Protein AF-A0A4Y2FBN5-F1 (afdb_monomer)

Sequence (96 aa):
MREYTNVKKVLLDRFKMKPETFRVKFTQHQRRPGALRKELVFELRNYFEGWVEGLNIKDFKGLNNLMIVDQLKRRVSSDVKDHFLDEWGELIDPLE

pLDDT: mean 81.58, std 14.83, range [41.75, 96.12]

Organism: Araneus ventricosus (NCBI:txid182803)

Solvent-accessible surface area (backbone atoms only — not comparable to full-atom values): 5731 Å² total; per-residue (Å²): 110,71,64,59,56,50,54,50,48,55,52,48,63,72,68,51,77,54,33,67,57,24,45,52,46,48,76,66,65,69,80,54,90,91,61,54,73,68,54,48,54,51,52,43,48,52,22,48,51,49,23,40,59,59,67,67,53,86,49,70,67,53,48,50,53,51,54,53,51,54,52,49,64,68,69,54,52,74,80,50,50,77,65,40,62,81,53,49,78,74,60,78,58,94,71,128

Structure (mmCIF, N/CA/C/O backbone):
data_AF-A0A4Y2FBN5-F1
#
_entry.id   AF-A0A4Y2FBN5-F1
#
loop_
_atom_site.group_PDB
_atom_site.id
_atom_site.type_symbol
_atom_site.label_atom_id
_atom_site.label_alt_id
_atom_site.label_comp_id
_atom_site.label_asym_id
_atom_site.label_entity_id
_atom_site.label_seq_id
_atom_site.pdbx_PDB_ins_code
_atom_site.Cartn_x
_atom_site.Cartn_y
_atom_site.Cartn_z
_atom_site.occupancy
_atom_site.B_iso_or_equiv
_atom_site.auth_seq_id
_atom_site.auth_comp_id
_atom_site.auth_asym_id
_atom_site.auth_atom_id
_atom_site.pdbx_PDB_model_num
ATOM 1 N N . MET A 1 1 ? 19.451 -23.177 19.895 1.00 62.06 1 MET A N 1
ATOM 2 C CA . MET A 1 1 ? 19.194 -21.801 19.389 1.00 62.06 1 MET A CA 1
ATOM 3 C C . MET A 1 1 ? 19.094 -21.710 17.865 1.00 62.06 1 MET A C 1
ATOM 5 O O . MET A 1 1 ? 18.154 -21.079 17.409 1.00 62.06 1 MET A O 1
ATOM 9 N N . ARG A 1 2 ? 19.989 -22.325 17.066 1.00 66.06 2 ARG A N 1
ATOM 10 C CA . ARG A 1 2 ? 19.937 -22.239 15.585 1.00 66.06 2 ARG A CA 1
ATOM 11 C C . ARG A 1 2 ? 18.639 -22.786 14.972 1.00 66.06 2 ARG A C 1
ATOM 13 O O . ARG A 1 2 ? 18.102 -22.180 14.055 1.00 66.06 2 ARG A O 1
ATOM 20 N N . GLU A 1 3 ? 18.097 -23.868 15.528 1.00 78.62 3 GLU A N 1
ATOM 21 C CA . GLU A 1 3 ? 16.826 -24.449 15.069 1.00 78.62 3 GLU A CA 1
ATOM 22 C C . GLU A 1 3 ? 15.633 -23.521 15.308 1.00 78.62 3 GLU A C 1
ATOM 24 O O . GLU A 1 3 ? 14.821 -23.326 14.411 1.00 78.62 3 GLU A O 1
ATOM 29 N N . TYR A 1 4 ? 15.575 -22.865 16.470 1.00 86.25 4 TYR A N 1
ATOM 30 C CA . TYR A 1 4 ? 14.532 -21.883 16.768 1.00 86.25 4 TYR A CA 1
ATOM 31 C C . TYR A 1 4 ? 14.564 -20.702 15.789 1.00 86.25 4 TYR A C 1
ATOM 33 O O . TYR A 1 4 ? 13.526 -20.311 15.260 1.00 86.25 4 TYR A O 1
ATOM 41 N N . THR A 1 5 ? 15.750 -20.160 15.496 1.00 88.88 5 THR A N 1
ATOM 42 C CA . THR A 1 5 ? 15.900 -19.064 14.528 1.00 88.88 5 THR A CA 1
ATOM 43 C C . THR A 1 5 ? 15.457 -19.483 13.124 1.00 88.88 5 THR A C 1
ATOM 45 O O . THR A 1 5 ? 14.778 -18.715 12.444 1.00 88.88 5 THR A O 1
ATOM 48 N N . ASN A 1 6 ? 15.776 -20.713 12.714 1.00 85.44 6 ASN A N 1
ATOM 49 C CA . ASN A 1 6 ? 15.375 -21.253 11.415 1.00 85.44 6 ASN A CA 1
ATOM 50 C C . ASN A 1 6 ? 13.859 -21.486 11.331 1.00 85.44 6 ASN A C 1
ATOM 52 O O . ASN A 1 6 ? 13.230 -21.019 10.385 1.00 85.44 6 ASN A O 1
ATOM 56 N N . VAL A 1 7 ? 13.253 -22.126 12.338 1.00 85.81 7 VAL A N 1
ATOM 57 C CA . VAL A 1 7 ? 11.797 -22.348 12.400 1.00 85.81 7 VAL A CA 1
ATOM 58 C C . VAL A 1 7 ? 11.047 -21.017 12.417 1.00 85.81 7 VAL A C 1
ATOM 60 O O . VAL A 1 7 ? 10.092 -20.836 11.663 1.00 85.81 7 VAL A O 1
ATOM 63 N N . LYS A 1 8 ? 11.519 -20.043 13.206 1.00 84.94 8 LYS A N 1
ATOM 64 C CA . LYS A 1 8 ? 10.949 -18.692 13.248 1.00 84.94 8 LYS A CA 1
ATOM 65 C C . LYS A 1 8 ? 11.001 -18.015 11.878 1.00 84.94 8 LYS A C 1
ATOM 67 O O . LYS A 1 8 ? 10.005 -17.428 11.469 1.00 84.94 8 LYS A O 1
ATOM 72 N N . LYS A 1 9 ? 12.125 -18.108 11.160 1.00 86.44 9 LYS A N 1
ATOM 73 C CA . LYS A 1 9 ? 12.268 -17.523 9.820 1.00 86.44 9 LYS A CA 1
ATOM 74 C C . LYS A 1 9 ? 11.297 -18.150 8.818 1.00 86.44 9 LYS A C 1
ATOM 76 O O . LYS A 1 9 ? 10.589 -17.420 8.141 1.00 86.44 9 LYS A O 1
ATOM 81 N N . VAL A 1 10 ? 11.206 -19.480 8.784 1.00 85.62 10 VAL A N 1
ATOM 82 C CA . VAL A 1 10 ? 10.301 -20.201 7.872 1.00 85.62 10 VAL A CA 1
ATOM 83 C C . VAL A 1 10 ? 8.836 -19.853 8.141 1.00 85.62 10 VAL A C 1
ATOM 85 O O . VAL A 1 10 ? 8.071 -19.633 7.205 1.00 85.62 10 VAL A O 1
ATOM 88 N N . LEU A 1 11 ? 8.434 -19.770 9.413 1.00 83.25 11 LEU A N 1
ATOM 89 C CA . LEU A 1 11 ? 7.077 -19.363 9.778 1.00 83.25 11 LEU A CA 1
ATOM 90 C C . LEU A 1 11 ? 6.801 -17.913 9.372 1.00 83.25 11 LEU A C 1
ATOM 92 O O . LEU A 1 11 ? 5.764 -17.639 8.774 1.00 83.25 11 LEU A O 1
ATOM 96 N N . LEU A 1 12 ? 7.730 -16.996 9.650 1.00 80.94 12 LEU A N 1
ATOM 97 C CA . LEU A 1 12 ? 7.587 -15.598 9.251 1.00 80.94 12 LEU A CA 1
ATOM 98 C C . LEU A 1 12 ? 7.493 -15.453 7.733 1.00 80.94 12 LEU A C 1
ATOM 100 O O . LEU A 1 12 ? 6.601 -14.754 7.277 1.00 80.94 12 LEU A O 1
ATOM 104 N N . ASP A 1 13 ? 8.327 -16.150 6.961 1.00 80.38 13 ASP A N 1
ATOM 105 C CA . ASP A 1 13 ? 8.277 -16.117 5.495 1.00 80.38 13 ASP A CA 1
ATOM 106 C C . ASP A 1 13 ? 6.955 -16.687 4.960 1.00 80.38 13 ASP A C 1
ATOM 108 O O . ASP A 1 13 ? 6.361 -16.119 4.046 1.00 80.38 13 ASP A O 1
ATOM 112 N N . ARG A 1 14 ? 6.439 -17.765 5.568 1.00 78.94 14 ARG A N 1
ATOM 113 C CA . ARG A 1 14 ? 5.166 -18.386 5.170 1.00 78.94 14 ARG A CA 1
ATOM 114 C C . ARG A 1 14 ? 3.951 -17.502 5.454 1.00 78.94 14 ARG A C 1
ATOM 116 O O . ARG A 1 14 ? 2.995 -17.525 4.683 1.00 78.94 14 ARG A O 1
ATOM 123 N N . PHE A 1 15 ? 3.969 -16.762 6.561 1.00 76.31 15 PHE A N 1
ATOM 124 C CA . PHE A 1 15 ? 2.868 -15.885 6.975 1.00 76.31 15 PHE A CA 1
ATOM 125 C C . PHE A 1 15 ? 3.087 -14.415 6.604 1.00 76.31 15 PHE A C 1
ATOM 127 O O . PHE A 1 15 ? 2.227 -13.578 6.894 1.00 76.31 15 PHE A O 1
ATOM 134 N N . LYS A 1 16 ? 4.208 -14.081 5.954 1.00 79.38 16 LYS A N 1
ATOM 135 C CA . LYS A 1 16 ? 4.476 -12.724 5.486 1.00 79.38 16 LYS A CA 1
ATOM 136 C C . LYS A 1 16 ? 3.400 -12.345 4.479 1.00 79.38 16 LYS A C 1
ATOM 138 O O . LYS A 1 16 ? 3.191 -13.021 3.472 1.00 79.38 16 LYS A O 1
ATOM 143 N N . MET A 1 17 ? 2.699 -11.250 4.757 1.00 83.75 17 MET A N 1
ATOM 144 C CA . MET A 1 17 ? 1.730 -10.719 3.807 1.00 83.75 17 MET A CA 1
ATOM 145 C C . MET A 1 17 ? 2.444 -10.323 2.515 1.00 83.75 17 MET A C 1
ATOM 147 O O . MET A 1 17 ? 3.534 -9.746 2.540 1.00 83.75 17 MET A O 1
ATOM 151 N N . LYS A 1 18 ? 1.810 -10.624 1.378 1.00 88.62 18 LYS A N 1
ATOM 152 C CA . LYS A 1 18 ? 2.304 -10.182 0.075 1.00 88.62 18 LYS A CA 1
ATOM 153 C C . LYS A 1 18 ? 2.229 -8.649 0.000 1.00 88.62 18 LYS A C 1
ATOM 155 O O . LYS A 1 18 ? 1.296 -8.071 0.565 1.00 88.62 18 LYS A O 1
ATOM 160 N N . PRO A 1 19 ? 3.130 -7.982 -0.742 1.00 87.88 19 PRO A N 1
ATOM 161 C CA . PRO A 1 19 ? 3.099 -6.524 -0.893 1.00 87.88 19 PRO A CA 1
ATOM 162 C C . PRO A 1 19 ? 1.744 -6.013 -1.408 1.00 87.88 19 PRO A C 1
ATOM 164 O O . PRO A 1 19 ? 1.231 -5.002 -0.942 1.00 87.88 19 PRO A O 1
ATOM 167 N N . GLU A 1 20 ? 1.102 -6.777 -2.292 1.00 86.25 20 GLU A N 1
ATOM 168 C CA . GLU A 1 20 ? -0.230 -6.463 -2.816 1.00 86.25 20 GLU A CA 1
ATOM 169 C C . GLU A 1 20 ? -1.324 -6.463 -1.733 1.00 86.25 20 GLU A C 1
ATOM 171 O O . GLU A 1 20 ? -2.248 -5.654 -1.769 1.00 86.25 20 GLU A O 1
ATOM 176 N N . THR A 1 21 ? -1.205 -7.315 -0.712 1.00 91.25 21 THR A N 1
ATOM 177 C CA . THR A 1 21 ? -2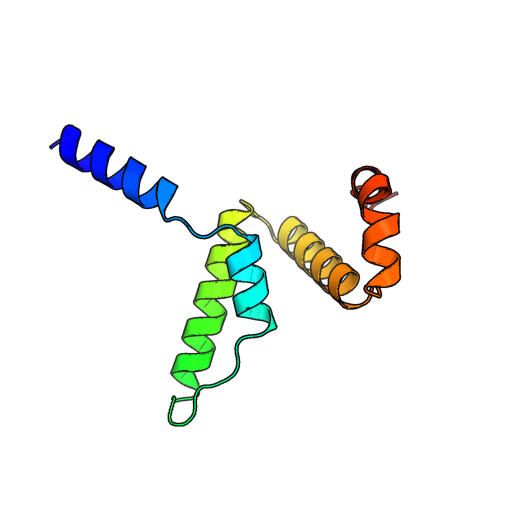.128 -7.314 0.431 1.00 91.25 21 THR A CA 1
ATOM 178 C C . THR A 1 21 ? -1.996 -6.026 1.240 1.00 91.25 21 THR A C 1
ATOM 180 O O . THR A 1 21 ? -3.005 -5.447 1.643 1.00 91.25 21 THR A O 1
ATOM 183 N N . PHE A 1 22 ? -0.763 -5.557 1.452 1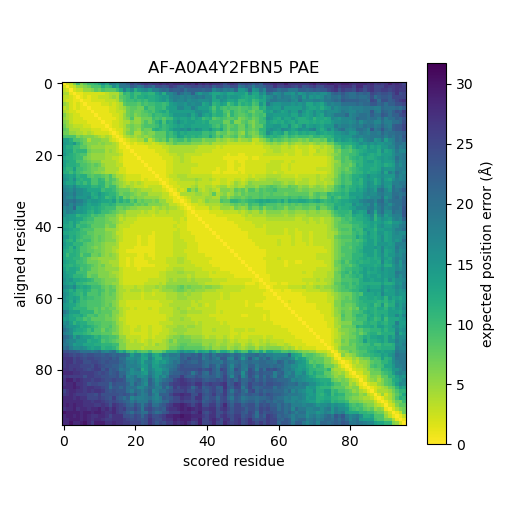.00 92.62 22 PHE A N 1
ATOM 184 C CA . PHE A 1 22 ? -0.508 -4.277 2.107 1.00 92.62 22 PHE A CA 1
ATOM 185 C C . PHE A 1 22 ? -1.059 -3.104 1.301 1.00 92.62 22 PHE A C 1
ATOM 187 O O . PHE A 1 22 ? -1.728 -2.252 1.881 1.00 92.62 22 PHE A O 1
ATOM 194 N N . ARG A 1 23 ? -0.873 -3.107 -0.027 1.00 92.00 23 ARG A N 1
ATOM 195 C CA . ARG A 1 23 ? -1.474 -2.122 -0.934 1.00 92.00 23 ARG A CA 1
ATOM 196 C C . ARG A 1 23 ? -2.982 -2.053 -0.738 1.00 92.00 23 ARG A C 1
ATOM 198 O O . ARG A 1 23 ? -3.499 -1.004 -0.368 1.00 92.00 23 ARG A O 1
ATOM 205 N N . VAL A 1 24 ? -3.688 -3.173 -0.910 1.00 90.81 24 VAL A N 1
ATOM 206 C CA . VAL A 1 24 ? -5.153 -3.230 -0.770 1.00 90.81 24 VAL A CA 1
ATOM 207 C C . VAL A 1 24 ? -5.591 -2.664 0.579 1.00 90.81 24 VAL A C 1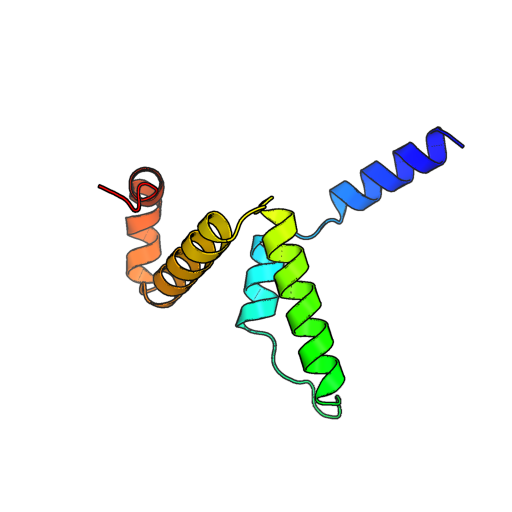
ATOM 209 O O . VAL A 1 24 ? -6.437 -1.769 0.605 1.00 90.81 24 VAL A O 1
ATOM 212 N N . LYS A 1 25 ? -4.952 -3.082 1.681 1.00 93.06 25 LYS A N 1
ATOM 213 C CA . LYS A 1 25 ? -5.230 -2.526 3.011 1.00 93.06 25 LYS A CA 1
ATOM 214 C C . LYS A 1 25 ? -4.970 -1.023 3.070 1.00 93.06 25 LYS A C 1
ATOM 216 O O . LYS A 1 25 ? -5.863 -0.293 3.463 1.00 93.06 25 LYS A O 1
ATOM 221 N N . PHE A 1 26 ? -3.827 -0.523 2.616 1.00 92.69 26 PHE A N 1
ATOM 222 C CA . PHE A 1 26 ? -3.552 0.916 2.588 1.00 92.69 26 PHE A CA 1
ATOM 223 C C . PHE A 1 26 ? -4.611 1.710 1.800 1.00 92.69 26 PHE A C 1
ATOM 225 O O . PHE A 1 26 ? -5.024 2.785 2.221 1.00 92.69 26 PHE A O 1
ATOM 232 N N . THR A 1 27 ? -5.078 1.168 0.671 1.00 90.25 27 THR A N 1
ATOM 233 C CA . THR A 1 27 ? -6.011 1.859 -0.234 1.00 90.25 27 THR A CA 1
ATOM 234 C C . THR A 1 27 ? -7.471 1.841 0.226 1.00 90.25 27 THR A C 1
ATOM 236 O O . THR A 1 27 ? -8.193 2.805 -0.021 1.00 90.25 27 THR A O 1
ATOM 239 N N . GLN A 1 28 ? -7.913 0.747 0.848 1.00 90.38 28 GLN A N 1
ATOM 240 C CA . GLN A 1 28 ? -9.322 0.488 1.161 1.00 90.38 28 GLN A CA 1
ATOM 241 C C . GLN A 1 28 ? -9.628 0.588 2.657 1.00 90.38 28 GLN A C 1
ATOM 243 O O . GLN A 1 28 ? -10.799 0.580 3.034 1.00 90.38 28 GLN A O 1
ATOM 248 N N . HIS A 1 29 ? -8.610 0.672 3.521 1.00 90.94 29 HIS A N 1
ATOM 249 C CA . HIS A 1 29 ? -8.809 0.691 4.967 1.00 90.94 29 HIS A CA 1
ATOM 250 C C . HIS A 1 29 ? -9.575 1.936 5.403 1.00 90.94 29 HIS A C 1
ATOM 252 O O . HIS A 1 29 ? -9.158 3.072 5.183 1.00 90.94 29 HIS A O 1
ATOM 258 N N . GLN A 1 30 ? -10.708 1.690 6.049 1.00 88.12 30 GLN A N 1
ATOM 259 C CA . GLN A 1 30 ? -11.560 2.718 6.620 1.00 88.12 30 GLN A CA 1
ATOM 260 C C . GLN A 1 30 ? -11.393 2.745 8.133 1.00 88.12 30 GLN A C 1
ATOM 262 O O . GLN A 1 30 ? -11.122 1.728 8.779 1.00 88.12 30 GLN A O 1
ATOM 267 N N . ARG A 1 31 ? -11.606 3.923 8.718 1.00 89.56 31 ARG A N 1
ATOM 268 C CA . ARG A 1 31 ? -11.622 4.071 10.172 1.00 89.56 31 ARG A CA 1
ATOM 269 C C . ARG A 1 31 ? -12.729 3.201 10.764 1.00 89.56 31 ARG A C 1
ATOM 271 O O . ARG A 1 31 ? -13.893 3.343 10.398 1.00 89.56 31 ARG A O 1
ATOM 278 N N . ARG A 1 32 ? -12.375 2.351 11.728 1.00 88.00 32 ARG A N 1
ATOM 279 C CA . ARG A 1 32 ? -13.360 1.549 12.464 1.00 88.00 32 ARG A CA 1
ATOM 280 C C . ARG A 1 32 ? -14.250 2.445 13.338 1.00 88.00 32 ARG A C 1
ATOM 282 O O . ARG A 1 32 ? -13.750 3.436 13.886 1.00 88.00 32 ARG A O 1
ATOM 289 N N . PRO A 1 33 ? -15.534 2.096 13.531 1.00 87.00 33 PRO A N 1
ATOM 290 C CA . PRO A 1 33 ? -16.377 2.753 14.525 1.00 87.00 33 PRO A CA 1
ATOM 291 C C . PRO A 1 33 ? -15.705 2.708 15.904 1.00 87.00 33 PRO A C 1
ATOM 293 O O . PRO A 1 33 ? -15.232 1.659 16.329 1.00 87.00 33 PRO A O 1
ATOM 296 N N . GLY A 1 34 ? -15.606 3.853 16.581 1.00 87.94 34 GLY A N 1
ATOM 297 C CA . GLY A 1 34 ? -14.983 3.956 17.908 1.00 87.94 34 GLY A CA 1
ATOM 298 C C . GLY A 1 34 ? -13.448 4.026 17.940 1.00 87.94 34 GLY A C 1
ATOM 299 O O . GLY A 1 34 ? -12.904 4.427 18.964 1.00 87.94 34 GLY A O 1
ATOM 300 N N . ALA A 1 35 ? -12.737 3.739 16.842 1.00 89.12 35 ALA A N 1
ATOM 301 C CA . ALA A 1 35 ? -11.276 3.884 16.799 1.00 89.12 35 ALA A CA 1
ATOM 302 C C . ALA A 1 35 ? -10.859 5.360 16.831 1.00 89.12 35 ALA A C 1
ATOM 304 O O . ALA A 1 35 ? -11.537 6.219 16.262 1.00 89.12 35 ALA A O 1
ATOM 305 N N . LEU A 1 36 ? -9.726 5.678 17.446 1.00 92.81 36 LEU A N 1
ATOM 306 C CA . LEU A 1 36 ? -9.128 7.009 17.475 1.00 92.81 36 LEU A CA 1
ATOM 307 C C . LEU A 1 36 ? -8.479 7.348 16.125 1.00 92.81 36 LEU A C 1
ATOM 309 O O . LEU A 1 36 ? -7.980 6.486 15.405 1.00 92.81 36 LEU A O 1
ATOM 313 N N . ARG A 1 37 ? -8.399 8.644 15.790 1.00 88.38 37 ARG A N 1
ATOM 314 C CA . ARG A 1 37 ? -7.699 9.096 14.567 1.00 88.38 37 ARG A CA 1
ATOM 315 C C . ARG A 1 37 ? -6.230 8.655 14.534 1.00 88.38 37 ARG A C 1
ATOM 317 O O . ARG A 1 37 ? -5.726 8.309 13.473 1.00 88.38 37 ARG A O 1
ATOM 324 N N . LYS A 1 38 ? -5.562 8.639 15.694 1.00 93.31 38 LYS A N 1
ATOM 325 C CA . LYS A 1 38 ? -4.161 8.204 15.817 1.00 93.31 38 LYS A CA 1
ATOM 326 C C . LYS A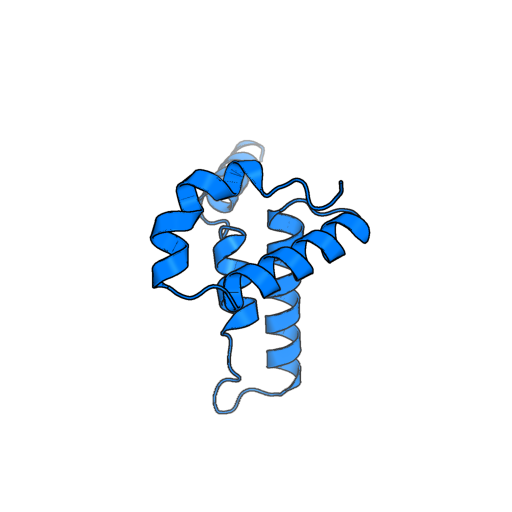 1 38 ? -3.964 6.728 15.457 1.00 93.31 38 LYS A C 1
ATOM 328 O O . LYS A 1 38 ? -2.929 6.381 14.904 1.00 93.31 38 LYS A O 1
ATOM 333 N N . GLU A 1 39 ? -4.962 5.886 15.729 1.00 92.81 39 GLU A N 1
ATOM 334 C CA . GLU A 1 39 ? -4.918 4.459 15.393 1.00 92.81 39 GLU A CA 1
ATOM 335 C C . GLU A 1 39 ? -5.020 4.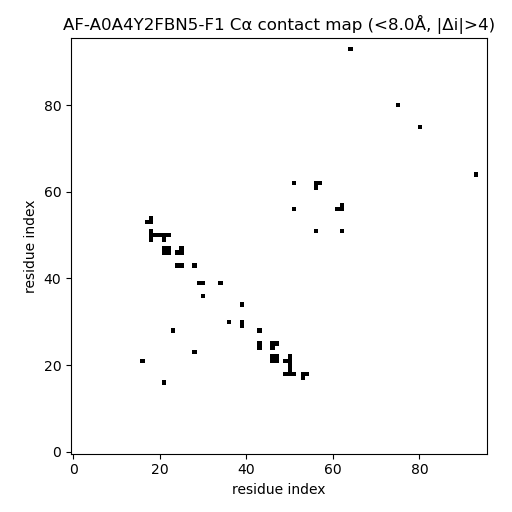268 13.882 1.00 92.81 39 GLU A C 1
ATOM 337 O O . GLU A 1 39 ? -4.222 3.535 13.313 1.00 92.81 39 GLU A O 1
ATOM 342 N N . LEU A 1 40 ? -5.899 5.025 13.214 1.00 90.94 40 LEU A N 1
ATOM 343 C CA . LEU A 1 40 ? -5.987 5.004 11.753 1.00 90.94 40 LEU A CA 1
ATOM 344 C C . LEU A 1 40 ? -4.661 5.410 11.095 1.00 90.94 40 LEU A C 1
ATOM 346 O O . LEU A 1 40 ? -4.202 4.746 10.173 1.00 90.94 40 LEU A O 1
ATOM 350 N N . VAL A 1 41 ? -4.038 6.496 11.565 1.00 93.44 41 VAL A N 1
ATOM 351 C CA . VAL A 1 41 ? -2.745 6.959 11.031 1.00 93.44 41 VAL A CA 1
ATOM 352 C C . VAL A 1 41 ? -1.657 5.906 11.244 1.00 93.44 41 VAL A C 1
ATOM 354 O O . VAL A 1 41 ? -0.864 5.657 10.339 1.00 93.44 41 VAL A O 1
ATOM 357 N N . PHE A 1 42 ? -1.635 5.271 12.416 1.00 94.19 42 PHE A N 1
ATOM 358 C CA . PHE A 1 42 ? -0.702 4.192 12.724 1.00 94.19 42 PHE A CA 1
ATOM 359 C C . PHE A 1 42 ? -0.900 2.978 11.804 1.00 94.19 42 PHE A C 1
ATOM 361 O O . PHE A 1 42 ? 0.064 2.479 11.229 1.00 94.19 42 PHE A O 1
ATOM 368 N N . GLU A 1 43 ? -2.141 2.530 11.607 1.00 93.88 43 GLU A N 1
ATOM 369 C CA . GLU A 1 43 ? -2.461 1.417 10.708 1.00 93.88 43 GLU A CA 1
ATOM 370 C C . GLU A 1 43 ? -2.077 1.730 9.255 1.00 93.88 43 GLU A C 1
ATOM 372 O O . GLU A 1 43 ? -1.414 0.919 8.611 1.00 93.88 43 GLU A O 1
ATOM 377 N N . LEU A 1 44 ? -2.427 2.921 8.753 1.00 94.81 44 LEU A N 1
ATOM 378 C CA . LEU A 1 44 ? -2.075 3.348 7.396 1.00 94.81 44 LEU A CA 1
ATOM 379 C C . LEU A 1 44 ? -0.559 3.409 7.189 1.00 94.81 44 LEU A C 1
ATOM 381 O O . LEU A 1 44 ? -0.073 2.946 6.158 1.00 94.81 44 LEU A O 1
ATOM 385 N N . ARG A 1 45 ? 0.189 3.924 8.172 1.00 96.12 45 ARG A N 1
ATOM 386 C CA . ARG A 1 45 ? 1.655 3.934 8.140 1.00 96.12 45 ARG A CA 1
ATOM 387 C C . ARG A 1 45 ? 2.217 2.519 8.030 1.00 96.12 45 ARG A C 1
ATOM 389 O O . ARG A 1 45 ? 2.999 2.264 7.122 1.00 96.12 45 ARG A O 1
ATOM 396 N N . ASN A 1 46 ? 1.767 1.601 8.885 1.00 94.75 46 ASN A N 1
ATOM 397 C CA . ASN A 1 46 ? 2.242 0.217 8.869 1.00 94.75 46 ASN A CA 1
ATOM 398 C C . ASN A 1 46 ? 1.942 -0.482 7.538 1.00 94.75 46 ASN A C 1
ATOM 400 O O . ASN A 1 46 ? 2.766 -1.246 7.038 1.00 94.75 46 ASN A O 1
ATOM 404 N N . TYR A 1 47 ? 0.767 -0.237 6.951 1.00 94.75 47 TYR A N 1
ATOM 405 C CA . TYR A 1 47 ? 0.442 -0.810 5.648 1.00 94.75 47 TYR A CA 1
ATOM 406 C C . TYR A 1 47 ? 1.322 -0.244 4.537 1.00 94.75 47 TYR A C 1
ATOM 408 O O . TYR A 1 47 ? 1.795 -1.000 3.695 1.00 94.75 47 TYR A O 1
ATOM 416 N N . PHE A 1 48 ? 1.569 1.063 4.545 1.00 94.81 48 PHE A N 1
ATOM 417 C CA . PHE A 1 48 ? 2.436 1.696 3.561 1.00 94.81 48 PHE A CA 1
ATOM 418 C C . PHE A 1 48 ? 3.891 1.221 3.677 1.00 94.81 48 PHE A C 1
ATOM 420 O O . PHE A 1 48 ? 4.483 0.826 2.676 1.00 94.81 48 PHE A O 1
ATOM 427 N N . GLU A 1 49 ? 4.444 1.185 4.891 1.00 94.75 49 GLU A N 1
ATOM 428 C CA . GLU A 1 49 ? 5.806 0.702 5.152 1.00 94.75 49 GLU A CA 1
ATOM 429 C C . GLU A 1 49 ? 5.952 -0.771 4.741 1.00 94.75 49 GLU A C 1
ATOM 431 O O . GLU A 1 49 ? 6.851 -1.105 3.973 1.00 94.75 49 GLU A O 1
ATOM 436 N N . GLY A 1 50 ? 5.002 -1.637 5.118 1.00 93.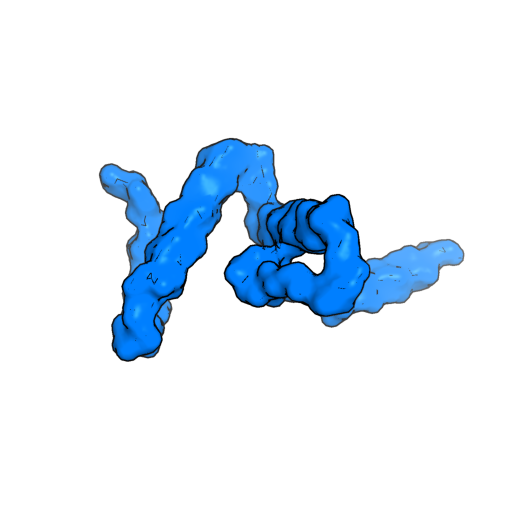06 50 GLY A N 1
ATOM 437 C CA . GLY A 1 50 ? 5.001 -3.042 4.699 1.00 93.06 50 GLY A CA 1
ATOM 438 C C . GLY A 1 50 ? 4.886 -3.240 3.181 1.00 93.06 50 GLY A C 1
ATOM 439 O O . GLY A 1 50 ? 5.452 -4.189 2.633 1.00 93.06 50 GLY A O 1
ATOM 440 N N . TRP A 1 51 ? 4.194 -2.341 2.476 1.00 94.00 51 TRP A N 1
ATOM 441 C CA . TRP A 1 51 ? 4.108 -2.365 1.016 1.00 94.00 51 TRP A CA 1
ATOM 442 C C . TRP A 1 51 ? 5.436 -1.966 0.354 1.00 94.00 51 TRP A C 1
ATOM 444 O O . TRP A 1 51 ? 5.923 -2.691 -0.516 1.00 94.00 51 TRP A O 1
ATOM 454 N N . VAL A 1 52 ? 6.042 -0.863 0.803 1.00 94.25 52 VAL A N 1
ATOM 455 C CA . VAL A 1 52 ? 7.329 -0.340 0.309 1.00 94.25 52 VAL A CA 1
ATOM 456 C C . VAL A 1 52 ? 8.468 -1.326 0.583 1.00 94.25 52 VAL A C 1
ATOM 458 O O . VAL A 1 52 ? 9.221 -1.667 -0.332 1.00 94.25 52 VAL A O 1
ATOM 461 N N . GLU A 1 53 ? 8.559 -1.853 1.808 1.00 93.12 53 GLU A N 1
ATOM 462 C CA . GLU A 1 53 ? 9.544 -2.876 2.179 1.00 93.12 53 GLU A CA 1
ATOM 463 C C . GLU A 1 53 ? 9.324 -4.179 1.409 1.00 93.12 53 GLU A C 1
ATOM 465 O O . GLU A 1 53 ? 10.279 -4.820 0.966 1.00 93.12 53 GLU A O 1
ATOM 470 N N . GLY A 1 54 ? 8.062 -4.571 1.219 1.00 8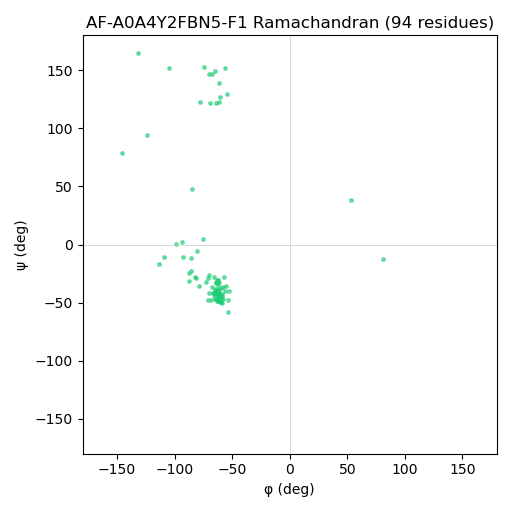9.25 54 GLY A N 1
ATOM 471 C CA . GLY A 1 54 ? 7.693 -5.768 0.475 1.00 89.25 54 GLY A CA 1
ATOM 472 C C . GLY A 1 54 ? 8.121 -5.732 -0.995 1.00 89.25 54 GLY A C 1
ATOM 473 O O . GLY A 1 54 ? 8.425 -6.782 -1.559 1.00 89.25 54 GLY A O 1
ATOM 474 N N . LEU A 1 55 ? 8.175 -4.541 -1.598 1.00 88.75 55 LEU A N 1
ATOM 475 C CA . LEU A 1 55 ? 8.684 -4.309 -2.954 1.00 88.75 55 LEU A CA 1
ATOM 476 C C . LEU A 1 55 ? 10.172 -3.930 -2.988 1.00 88.75 55 LEU A C 1
ATOM 478 O O . LEU A 1 55 ? 10.709 -3.693 -4.067 1.00 88.75 55 LEU A O 1
ATOM 482 N N . ASN A 1 56 ? 10.845 -3.895 -1.831 1.00 90.88 56 ASN A N 1
ATOM 483 C CA . ASN A 1 56 ? 12.257 -3.531 -1.699 1.00 90.88 56 ASN A CA 1
ATOM 484 C C . ASN A 1 56 ? 12.586 -2.165 -2.341 1.00 90.88 56 ASN A C 1
ATOM 486 O O . ASN A 1 56 ? 13.640 -1.989 -2.955 1.00 90.88 56 ASN A O 1
ATOM 490 N N . ILE A 1 57 ? 11.681 -1.193 -2.204 1.00 90.19 57 ILE A N 1
ATOM 491 C CA . ILE A 1 57 ? 11.891 0.178 -2.678 1.00 90.19 57 ILE A CA 1
ATOM 492 C C . ILE A 1 57 ? 12.806 0.898 -1.688 1.00 90.19 57 ILE A C 1
ATOM 494 O O . ILE A 1 57 ? 12.507 0.969 -0.497 1.00 90.19 57 ILE A O 1
ATOM 498 N N . LYS A 1 58 ? 13.934 1.418 -2.181 1.00 93.31 58 LYS A N 1
ATOM 499 C CA . LYS A 1 58 ? 14.998 1.994 -1.339 1.00 93.31 58 LYS A CA 1
ATOM 500 C C . LYS A 1 58 ? 15.190 3.494 -1.511 1.00 93.31 58 LYS A C 1
ATOM 502 O O . LYS A 1 58 ? 15.843 4.115 -0.679 1.00 93.31 58 LYS A O 1
ATOM 507 N N . ASP A 1 59 ? 14.661 4.066 -2.584 1.00 94.81 59 ASP A N 1
ATOM 508 C CA . ASP A 1 59 ? 14.887 5.452 -2.956 1.00 94.81 59 ASP A CA 1
ATOM 509 C C . ASP A 1 59 ? 13.582 6.178 -3.296 1.00 94.81 59 ASP A C 1
ATOM 511 O O . ASP A 1 59 ? 12.515 5.592 -3.508 1.00 94.81 59 ASP A O 1
ATOM 515 N N . PHE A 1 60 ? 13.674 7.505 -3.333 1.00 93.75 60 PHE A N 1
ATOM 516 C CA . PHE A 1 60 ? 12.535 8.353 -3.661 1.00 93.75 60 PHE A CA 1
ATOM 517 C C . PHE A 1 60 ? 12.038 8.122 -5.096 1.00 93.75 60 PHE A C 1
ATOM 519 O O . PHE A 1 60 ? 10.836 8.188 -5.343 1.00 93.75 60 PHE A O 1
ATOM 526 N N . LYS A 1 61 ? 12.941 7.802 -6.036 1.00 94.00 61 LYS A N 1
ATOM 527 C CA . LYS A 1 61 ? 12.585 7.503 -7.430 1.00 94.00 61 LYS A CA 1
ATOM 528 C C . LYS A 1 61 ? 11.695 6.260 -7.521 1.00 94.00 61 LYS A C 1
ATOM 530 O O . LYS A 1 61 ? 10.635 6.319 -8.139 1.00 94.00 61 LYS A O 1
ATOM 535 N N . GLY A 1 62 ? 12.079 5.166 -6.865 1.00 92.12 62 GLY A N 1
ATOM 536 C CA . GLY A 1 62 ? 11.286 3.943 -6.798 1.00 92.12 62 GLY A CA 1
ATOM 537 C C . GLY A 1 62 ? 9.942 4.162 -6.109 1.00 92.12 62 GLY A C 1
ATOM 538 O O . GLY A 1 62 ? 8.929 3.632 -6.565 1.00 92.12 62 GLY A O 1
ATOM 539 N N . LEU A 1 63 ? 9.900 5.006 -5.072 1.00 94.88 63 LEU A N 1
ATOM 540 C CA . LEU A 1 63 ? 8.638 5.374 -4.437 1.00 94.88 63 LEU A CA 1
ATOM 541 C C . LEU A 1 63 ? 7.731 6.174 -5.384 1.00 94.88 63 LEU A C 1
ATOM 543 O O . LEU A 1 63 ? 6.538 5.893 -5.462 1.00 94.88 63 LEU A O 1
ATOM 547 N N . ASN A 1 64 ? 8.275 7.142 -6.123 1.00 94.75 64 ASN A N 1
ATOM 548 C CA . ASN A 1 64 ? 7.504 7.925 -7.088 1.00 94.75 64 ASN A CA 1
ATOM 549 C C . ASN A 1 64 ? 6.896 7.019 -8.173 1.00 94.75 64 ASN A C 1
ATOM 551 O O . ASN A 1 64 ? 5.688 7.051 -8.410 1.00 94.75 64 ASN A O 1
ATOM 555 N N . ASN A 1 65 ? 7.708 6.125 -8.743 1.00 91.31 65 ASN A N 1
ATOM 556 C CA . ASN A 1 65 ? 7.252 5.146 -9.729 1.00 91.31 65 ASN A CA 1
ATOM 557 C C . ASN A 1 65 ? 6.142 4.245 -9.166 1.00 91.31 65 ASN A C 1
ATOM 559 O O . ASN A 1 65 ? 5.133 4.022 -9.836 1.00 91.31 65 ASN A O 1
ATOM 563 N N . LEU A 1 66 ? 6.279 3.777 -7.918 1.00 91.31 66 LEU A N 1
ATOM 564 C CA . LEU A 1 66 ? 5.239 2.996 -7.247 1.00 91.31 66 LEU A CA 1
ATOM 565 C C . LEU A 1 66 ? 3.915 3.765 -7.167 1.00 91.31 66 LEU A C 1
ATOM 567 O O . LEU A 1 66 ? 2.858 3.210 -7.474 1.00 91.31 66 LEU A O 1
ATOM 571 N N . MET A 1 67 ? 3.969 5.031 -6.749 1.00 93.31 67 MET A N 1
ATOM 572 C CA . MET A 1 67 ? 2.775 5.857 -6.585 1.00 93.31 67 MET A CA 1
ATOM 573 C C . MET A 1 67 ? 2.080 6.110 -7.926 1.00 93.31 67 MET A C 1
ATOM 575 O O . MET A 1 67 ? 0.855 6.009 -7.995 1.00 93.31 67 MET A O 1
ATOM 579 N N . ILE A 1 68 ? 2.838 6.370 -8.996 1.00 89.00 68 ILE A N 1
ATOM 580 C CA . ILE A 1 68 ? 2.298 6.542 -10.354 1.00 89.00 68 ILE A CA 1
ATOM 581 C C . ILE A 1 68 ? 1.611 5.255 -10.825 1.00 89.00 68 ILE A C 1
ATOM 583 O O . ILE A 1 68 ? 0.453 5.295 -11.248 1.00 89.00 68 ILE A O 1
ATOM 587 N N . VAL A 1 69 ? 2.280 4.107 -10.684 1.00 87.81 69 VAL A N 1
ATOM 588 C CA . VAL A 1 69 ? 1.734 2.798 -11.070 1.00 87.81 69 VAL A CA 1
ATOM 589 C C . VAL A 1 69 ? 0.458 2.466 -10.292 1.00 87.81 69 VAL A C 1
ATOM 591 O O . VAL A 1 69 ? -0.517 2.003 -10.885 1.00 87.81 69 VAL A O 1
ATOM 594 N N . ASP A 1 70 ? 0.416 2.712 -8.979 1.00 88.62 70 ASP A N 1
ATOM 595 C CA . ASP A 1 70 ? -0.796 2.472 -8.184 1.00 88.62 70 ASP A CA 1
ATOM 596 C C . ASP A 1 70 ? -1.952 3.381 -8.606 1.00 88.62 70 ASP A C 1
ATOM 598 O O . ASP A 1 70 ? -3.086 2.915 -8.726 1.00 88.62 70 ASP A O 1
ATOM 602 N N . GLN A 1 71 ? -1.683 4.659 -8.886 1.00 89.06 71 GLN A N 1
ATOM 603 C CA . GLN A 1 71 ? -2.708 5.575 -9.387 1.00 89.06 71 GLN A CA 1
ATOM 604 C C . GLN A 1 71 ? -3.239 5.148 -10.757 1.00 89.06 71 GLN A C 1
ATOM 606 O O . GLN A 1 71 ? -4.455 5.164 -10.960 1.00 89.06 71 GLN A O 1
ATOM 611 N N . LEU A 1 72 ? -2.366 4.709 -11.668 1.00 85.06 72 LEU A N 1
ATOM 612 C CA . LEU A 1 72 ? -2.773 4.183 -12.969 1.00 85.06 72 LEU A CA 1
ATOM 613 C C . LEU A 1 72 ? -3.673 2.950 -12.795 1.00 85.06 72 LEU A C 1
ATOM 615 O O . LEU A 1 72 ? -4.800 2.932 -13.287 1.00 85.06 72 LEU A O 1
ATOM 619 N N . LYS A 1 73 ? -3.257 1.979 -11.972 1.00 80.25 73 LYS A N 1
ATOM 620 C CA . LYS A 1 73 ? -4.032 0.759 -11.668 1.00 80.25 73 LYS A CA 1
ATOM 621 C C . LYS A 1 73 ? -5.426 1.023 -11.087 1.00 80.25 73 LYS A C 1
ATOM 623 O O . LYS A 1 73 ? -6.319 0.181 -11.231 1.00 80.25 73 LYS A O 1
ATOM 628 N N . ARG A 1 74 ? -5.626 2.148 -10.394 1.00 81.62 74 ARG A N 1
ATOM 629 C CA . ARG A 1 74 ? -6.938 2.555 -9.859 1.00 81.62 74 ARG A CA 1
ATOM 630 C C . ARG A 1 74 ? -7.838 3.219 -10.897 1.00 81.62 74 ARG A C 1
ATOM 632 O O . ARG A 1 74 ? -9.051 3.146 -10.745 1.00 81.62 74 ARG A O 1
ATOM 639 N N . ARG A 1 75 ? -7.261 3.878 -11.905 1.00 80.81 75 ARG A N 1
ATOM 640 C CA . ARG A 1 75 ? -7.998 4.598 -12.958 1.00 80.81 75 ARG A CA 1
ATOM 641 C C . ARG A 1 75 ? -8.375 3.709 -14.140 1.00 80.81 75 ARG A C 1
ATOM 643 O O . ARG A 1 75 ? -9.336 4.016 -14.835 1.00 80.81 75 ARG A O 1
ATOM 650 N N . VAL A 1 76 ? -7.643 2.620 -14.359 1.00 73.38 76 VAL A N 1
ATOM 651 C CA . VAL A 1 76 ? -7.961 1.628 -15.393 1.00 73.38 76 VAL A CA 1
ATOM 652 C C . VAL A 1 76 ? -9.234 0.857 -15.000 1.00 73.38 76 VAL A C 1
ATOM 654 O O . VAL A 1 76 ? -9.283 0.246 -13.926 1.00 73.38 76 VAL A O 1
ATOM 657 N N . SER A 1 77 ? -10.255 0.910 -15.870 1.00 61.66 77 SER A N 1
ATOM 658 C CA . SER A 1 77 ? -11.527 0.171 -15.743 1.00 61.66 77 SER A CA 1
ATOM 659 C C . SER A 1 77 ? -11.287 -1.340 -15.613 1.00 61.66 77 SER A C 1
ATOM 661 O O . SER A 1 77 ? -10.292 -1.850 -16.128 1.00 61.66 77 SER A O 1
ATOM 663 N N . SER A 1 78 ? -12.189 -2.068 -14.945 1.00 62.59 78 SER A N 1
ATOM 664 C CA . SER A 1 78 ? -12.121 -3.536 -14.826 1.00 62.59 78 SER A CA 1
ATOM 665 C C . SER A 1 78 ? -11.980 -4.225 -16.181 1.00 62.59 78 SER A C 1
ATOM 667 O O . SER A 1 78 ? -11.155 -5.120 -16.311 1.00 62.59 78 SER A O 1
ATOM 669 N N . ASP A 1 79 ? -12.692 -3.735 -17.193 1.00 59.41 79 ASP A N 1
ATOM 670 C CA . ASP A 1 79 ? -12.744 -4.343 -18.531 1.00 59.41 79 ASP A CA 1
ATOM 671 C C . ASP A 1 79 ? -11.418 -4.188 -19.286 1.00 59.41 79 ASP A C 1
ATOM 673 O O . ASP A 1 79 ? -11.057 -4.989 -20.141 1.00 59.41 79 ASP A O 1
ATOM 677 N N . VAL A 1 80 ? -10.658 -3.152 -18.932 1.00 60.62 80 VAL A N 1
ATOM 678 C CA . VAL A 1 80 ? -9.341 -2.875 -19.501 1.00 60.62 80 VAL A CA 1
ATOM 679 C C . VAL A 1 80 ? -8.276 -3.726 -18.802 1.00 60.62 80 VAL A C 1
ATOM 681 O O . VAL A 1 80 ? -7.300 -4.102 -19.436 1.00 60.62 80 VAL A O 1
ATOM 684 N N . LYS A 1 81 ? -8.463 -4.108 -17.529 1.00 61.22 81 LYS A N 1
ATOM 685 C CA . LYS A 1 81 ? -7.497 -4.941 -16.786 1.00 61.22 81 LYS A CA 1
ATOM 686 C C . LYS A 1 81 ? -7.342 -6.343 -17.367 1.00 61.22 81 LYS A C 1
ATOM 688 O O . LYS A 1 81 ? -6.217 -6.824 -17.398 1.00 61.22 81 LYS A O 1
ATOM 693 N N . ASP A 1 82 ? -8.421 -6.962 -17.841 1.00 59.06 82 ASP A N 1
ATOM 694 C CA . ASP A 1 82 ? -8.361 -8.315 -18.414 1.00 59.06 82 ASP A CA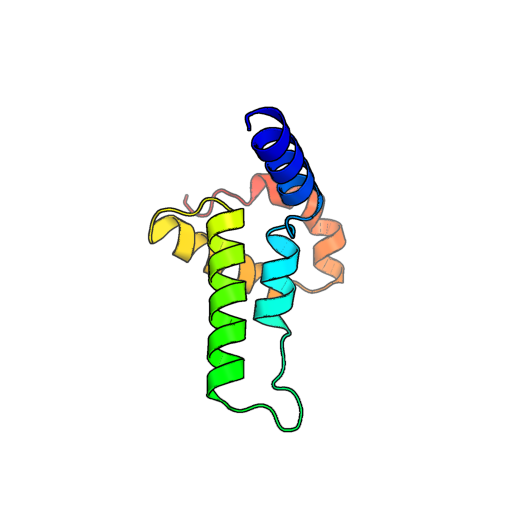 1
ATOM 695 C C . ASP A 1 82 ? -7.659 -8.346 -19.781 1.00 59.06 82 ASP A C 1
ATOM 697 O O . ASP A 1 82 ? -7.009 -9.334 -20.103 1.00 59.06 82 ASP A O 1
ATOM 701 N N . HIS A 1 83 ? -7.710 -7.249 -20.547 1.00 64.12 83 HIS A N 1
ATOM 702 C CA . HIS A 1 83 ? -6.987 -7.115 -21.819 1.00 64.12 83 HIS A CA 1
ATOM 703 C C . HIS A 1 83 ? -5.552 -6.580 -21.661 1.00 64.12 83 HIS A C 1
ATOM 705 O O . HIS A 1 83 ? -4.674 -6.959 -22.426 1.00 64.12 83 HIS A O 1
ATOM 711 N N . PHE A 1 84 ? -5.285 -5.728 -20.664 1.00 54.66 84 PHE A N 1
ATOM 712 C CA . PHE A 1 84 ? -3.969 -5.100 -20.463 1.00 54.66 84 PHE A CA 1
ATOM 713 C C . PHE A 1 84 ? -2.974 -5.942 -19.661 1.00 54.66 84 PHE A C 1
ATOM 715 O O . PHE A 1 84 ? -1.805 -5.573 -19.603 1.00 54.66 84 PHE A O 1
ATOM 722 N N . LEU A 1 85 ? -3.387 -7.032 -19.007 1.00 55.84 85 LEU A N 1
ATOM 723 C CA . LEU A 1 85 ? -2.460 -7.877 -18.242 1.00 55.84 85 LEU A CA 1
ATOM 724 C C . LEU A 1 85 ? -1.367 -8.506 -19.121 1.00 55.84 85 LEU A C 1
ATOM 726 O O . LEU A 1 85 ? -0.238 -8.635 -18.647 1.00 55.84 85 LEU A O 1
ATOM 730 N N . ASP A 1 86 ? -1.679 -8.819 -20.381 1.00 60.06 86 ASP A N 1
ATOM 731 C CA . ASP A 1 86 ? -0.723 -9.370 -21.351 1.00 60.06 86 ASP A CA 1
ATOM 732 C C . ASP A 1 86 ? 0.293 -8.317 -21.836 1.00 60.06 86 ASP A C 1
ATOM 734 O O . ASP A 1 86 ? 1.460 -8.632 -22.057 1.00 60.06 86 ASP A O 1
ATOM 738 N N . GLU A 1 87 ? -0.114 -7.047 -21.920 1.00 56.38 87 GLU A N 1
ATOM 739 C CA . GLU A 1 87 ? 0.727 -5.922 -22.367 1.00 56.38 87 GLU A CA 1
ATOM 740 C C . GLU A 1 87 ? 1.442 -5.203 -21.205 1.00 56.38 87 GLU A C 1
ATOM 742 O O . GLU A 1 87 ? 2.348 -4.393 -21.404 1.00 56.38 87 GLU A O 1
ATOM 747 N N . TRP A 1 88 ? 1.071 -5.499 -19.955 1.00 58.38 88 TRP A N 1
ATOM 748 C CA . TRP A 1 88 ? 1.591 -4.802 -18.775 1.00 58.38 88 TRP A CA 1
ATOM 749 C C . TRP A 1 88 ? 3.092 -5.026 -18.544 1.00 58.38 88 TRP A C 1
ATOM 751 O O . TRP A 1 88 ? 3.753 -4.170 -17.956 1.00 58.38 88 TRP A O 1
ATOM 761 N N . GLY A 1 89 ? 3.634 -6.167 -18.988 1.00 54.91 89 GLY A N 1
ATOM 762 C CA . GLY A 1 89 ? 5.070 -6.458 -18.926 1.00 54.91 89 GLY A CA 1
ATOM 763 C C . GLY A 1 89 ? 5.916 -5.493 -19.763 1.00 54.91 89 GLY A C 1
ATOM 764 O O . GLY A 1 89 ? 7.028 -5.167 -19.357 1.00 54.91 89 GLY A O 1
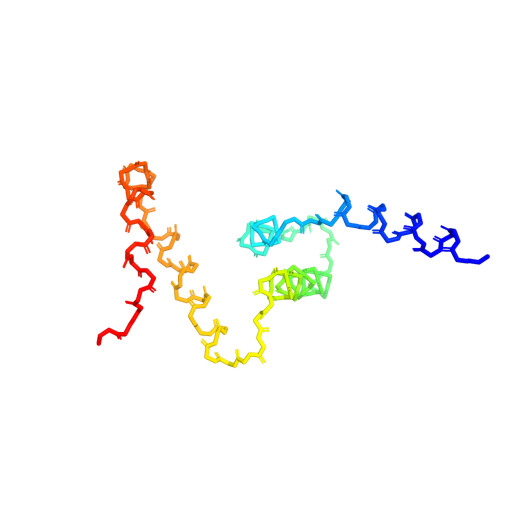ATOM 765 N N . GLU A 1 90 ? 5.348 -4.980 -20.857 1.00 59.22 90 GLU A N 1
ATOM 766 C CA . GLU A 1 90 ? 5.991 -4.050 -21.796 1.00 59.22 90 GLU A CA 1
ATOM 767 C C . GLU A 1 90 ? 5.856 -2.581 -21.346 1.00 59.22 90 GLU A C 1
ATOM 769 O O . GLU A 1 90 ? 6.665 -1.733 -21.703 1.00 59.22 90 GLU A O 1
ATOM 774 N N . LEU A 1 91 ? 4.856 -2.270 -20.510 1.00 51.94 91 LEU A N 1
ATOM 775 C CA . LEU A 1 91 ? 4.572 -0.917 -20.001 1.00 51.94 91 LEU A CA 1
ATOM 776 C C . LEU A 1 91 ? 5.452 -0.485 -18.816 1.00 51.94 91 LEU A C 1
ATOM 778 O O . LEU A 1 91 ? 5.367 0.665 -18.379 1.00 51.94 91 LEU A O 1
ATOM 782 N N . ILE A 1 92 ? 6.296 -1.372 -18.270 1.00 47.09 92 ILE A N 1
ATOM 783 C CA . ILE A 1 92 ? 7.284 -1.008 -17.238 1.00 47.09 92 ILE A CA 1
ATOM 784 C C . ILE A 1 92 ? 8.568 -0.469 -17.894 1.00 47.09 92 ILE A C 1
ATOM 786 O O . ILE A 1 92 ? 9.675 -0.819 -17.498 1.00 47.09 92 ILE A O 1
ATOM 790 N N . ASP A 1 93 ? 8.415 0.444 -18.849 1.00 50.69 93 ASP A N 1
ATOM 791 C CA . ASP A 1 93 ? 9.373 1.528 -19.032 1.00 50.69 93 ASP A CA 1
ATOM 792 C C . ASP A 1 93 ? 8.626 2.869 -18.964 1.00 50.69 93 ASP A C 1
ATOM 794 O O . ASP A 1 93 ? 8.023 3.314 -19.939 1.00 50.69 93 ASP A O 1
ATOM 798 N N . PRO A 1 94 ? 8.574 3.514 -17.783 1.00 45.03 94 PRO A N 1
ATOM 799 C CA . PRO A 1 94 ? 7.910 4.804 -17.637 1.00 45.03 94 PRO A CA 1
ATOM 800 C C . PRO A 1 94 ? 8.714 5.978 -18.225 1.00 45.03 94 PRO A C 1
ATOM 802 O O . PRO A 1 94 ? 8.319 7.123 -17.993 1.00 45.03 94 PRO A O 1
ATOM 805 N N . LEU A 1 95 ? 9.857 5.727 -18.877 1.00 45.41 95 LEU A N 1
ATOM 806 C CA . LEU A 1 95 ? 10.775 6.737 -19.406 1.00 45.41 95 LEU A CA 1
ATOM 807 C C . LEU A 1 95 ? 11.436 6.253 -20.716 1.00 45.41 95 LEU A C 1
ATOM 809 O O . LEU A 1 95 ? 12.618 5.912 -20.720 1.00 45.41 95 LEU A O 1
ATOM 813 N N . GLU A 1 96 ? 10.713 6.340 -21.834 1.00 41.75 96 GLU A N 1
ATOM 814 C CA . GLU A 1 96 ? 11.318 7.059 -22.972 1.00 41.75 96 GLU A CA 1
ATOM 815 C C . GLU A 1 96 ? 11.288 8.568 -22.686 1.00 41.75 96 GLU A C 1
ATOM 817 O O . GLU A 1 96 ? 10.265 9.056 -22.143 1.00 41.75 96 GLU A O 1
#

Radius of gyration: 17.22 Å; Cα contacts (8 Å, |Δi|>4): 34; chains: 1; bounding box: 36×34×42 Å

Mean predicted aligned error: 10.19 Å

Foldseek 3Di:
DVVVVVVVVVVCVVPQDALVVLVCCLVPPDDDVPDDPVVVVVSNVVSVVSNCVNVPPDDPVSVVVVVVVSVVVVPDDPVVCVVCVVVVVVVPPPDD

Secondary structure (DSSP, 8-state):
-HHHHHHHHHHHHHHPPPHHHHHHHHHH--PPTT--HHHHHHHHHHHHHHHHHHTT--SHHHHHHHHHHHHHHHHS-HHHHHHHTTTTTTS-----

Nearest PDB structures (foldseek):
  4e6s-assembly1_A-2  TM=8.343E-01  e=3.876E-01  Mus musculus
  2fi2-assembly1_A  TM=7.007E-01  e=2.322E-01  Homo sapiens
  4bhx-assembly1_A  TM=7.692E-01  e=4.132E-01  Homo sapiens